Protein AF-A0A3B0VUG8-F1 (afdb_monomer_lite)

Structure (mmCIF, N/CA/C/O backbone):
data_AF-A0A3B0VUG8-F1
#
_entry.id   AF-A0A3B0VUG8-F1
#
loop_
_atom_site.group_PDB
_atom_site.id
_atom_site.type_symbol
_atom_site.label_atom_id
_atom_site.label_alt_id
_atom_site.label_comp_id
_atom_site.label_asym_id
_atom_site.label_entity_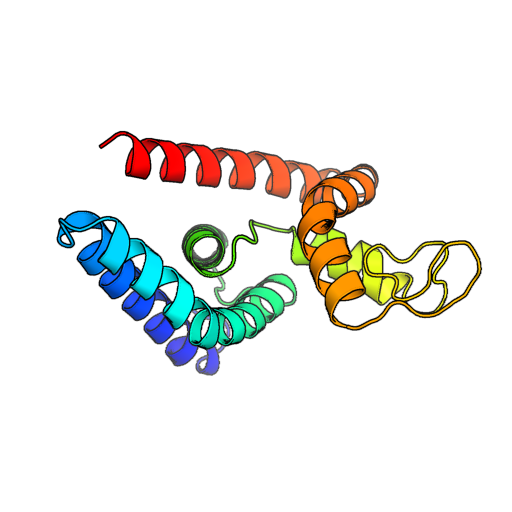id
_atom_site.label_seq_id
_atom_site.pdbx_PDB_ins_code
_atom_site.Cartn_x
_atom_site.Cartn_y
_atom_site.Cartn_z
_atom_site.occupancy
_atom_site.B_iso_or_equiv
_atom_site.auth_seq_id
_atom_site.auth_comp_id
_atom_site.auth_asym_id
_atom_site.auth_atom_id
_atom_site.pdbx_PDB_model_num
ATOM 1 N N . MET A 1 1 ? 9.734 -6.654 21.110 1.00 86.50 1 MET A N 1
ATOM 2 C CA . MET A 1 1 ? 8.634 -6.455 20.140 1.00 86.50 1 MET A CA 1
ATOM 3 C C . MET A 1 1 ? 9.152 -5.854 18.833 1.00 86.50 1 MET A C 1
ATOM 5 O O . MET A 1 1 ? 9.234 -6.582 17.850 1.00 86.50 1 MET A O 1
ATOM 9 N N . PHE A 1 2 ? 9.567 -4.583 18.827 1.00 96.12 2 PHE A N 1
ATOM 10 C CA . PHE A 1 2 ? 10.241 -3.933 17.692 1.00 96.12 2 PHE A CA 1
ATOM 11 C C . PHE A 1 2 ? 11.645 -4.500 17.430 1.00 96.12 2 PHE A C 1
ATOM 13 O O . PHE A 1 2 ? 12.275 -5.031 18.354 1.00 96.12 2 PHE A O 1
ATOM 20 N N . LYS A 1 3 ? 12.127 -4.391 16.186 1.00 95.31 3 LYS A N 1
ATOM 21 C CA . LYS A 1 3 ? 13.528 -4.665 15.834 1.00 95.31 3 LYS A CA 1
ATOM 22 C C . LYS A 1 3 ? 14.438 -3.497 16.199 1.00 95.31 3 LYS A C 1
ATOM 24 O O . LYS A 1 3 ? 15.471 -3.734 16.816 1.00 95.31 3 LYS A O 1
ATOM 29 N N . THR A 1 4 ? 14.025 -2.268 15.885 1.00 94.75 4 THR A N 1
ATOM 30 C CA . THR A 1 4 ? 14.719 -1.030 16.267 1.00 94.75 4 THR A CA 1
ATOM 31 C C . THR A 1 4 ? 13.782 -0.086 17.022 1.00 94.75 4 THR A C 1
ATOM 33 O O . THR A 1 4 ? 12.569 -0.083 16.822 1.00 94.75 4 THR A O 1
ATOM 36 N N . SER A 1 5 ? 14.332 0.711 17.941 1.00 95.50 5 SER A N 1
ATOM 37 C CA . SER A 1 5 ? 13.570 1.724 18.681 1.00 95.50 5 SER A CA 1
ATOM 38 C C . SER A 1 5 ? 13.101 2.877 17.791 1.00 95.50 5 SER A C 1
ATOM 40 O O . SER A 1 5 ? 12.110 3.523 18.134 1.00 95.50 5 SER A O 1
ATOM 42 N N . ALA A 1 6 ? 13.770 3.099 16.654 1.00 95.31 6 ALA A N 1
ATOM 43 C CA . ALA A 1 6 ? 13.418 4.133 15.685 1.00 95.31 6 ALA A CA 1
ATOM 44 C C . ALA A 1 6 ? 12.003 3.941 15.110 1.00 95.31 6 ALA A C 1
ATOM 46 O O . ALA A 1 6 ? 11.303 4.925 14.881 1.00 95.31 6 ALA A O 1
ATOM 47 N N . ASP A 1 7 ? 11.536 2.694 14.988 1.00 96.31 7 ASP A N 1
ATOM 48 C CA . ASP A 1 7 ? 10.224 2.371 14.414 1.00 96.31 7 ASP A CA 1
ATOM 49 C C . ASP A 1 7 ? 9.041 2.698 15.337 1.00 96.31 7 ASP A C 1
ATOM 51 O O . ASP A 1 7 ? 7.891 2.721 14.894 1.00 96.31 7 ASP A O 1
ATOM 55 N N . LYS A 1 8 ? 9.291 2.980 16.624 1.00 96.44 8 LYS A N 1
ATOM 56 C CA . LYS A 1 8 ? 8.219 3.277 17.588 1.00 96.44 8 LYS A CA 1
ATOM 57 C C . LYS A 1 8 ? 7.408 4.506 17.176 1.00 96.44 8 LYS A C 1
ATOM 59 O O . LYS A 1 8 ? 6.183 4.471 17.244 1.00 96.44 8 LYS A O 1
ATOM 64 N N . LYS A 1 9 ? 8.086 5.583 16.757 1.00 96.44 9 LYS A N 1
ATOM 65 C CA . LYS A 1 9 ? 7.432 6.845 16.374 1.00 96.44 9 LYS A CA 1
ATOM 66 C C . LYS A 1 9 ? 6.601 6.686 15.090 1.00 96.44 9 LYS A C 1
ATOM 68 O O . LYS A 1 9 ? 5.421 7.018 15.153 1.00 96.44 9 LYS A O 1
ATOM 73 N N . PRO A 1 10 ? 7.135 6.134 13.978 1.00 96.12 10 PRO A N 1
ATOM 74 C CA . PRO A 1 10 ? 6.335 5.840 12.790 1.00 96.12 10 PRO A CA 1
ATOM 75 C C . PRO A 1 10 ? 5.094 5.002 13.091 1.00 96.12 10 PRO A C 1
ATOM 77 O O . PRO A 1 10 ? 3.997 5.385 12.699 1.00 96.12 10 PRO A O 1
ATOM 80 N N . VAL A 1 11 ? 5.234 3.899 13.838 1.00 97.75 11 VAL A N 1
ATOM 81 C CA . VAL A 1 11 ? 4.089 3.033 14.158 1.00 97.75 11 VAL A CA 1
ATOM 82 C C . VAL A 1 11 ? 3.045 3.761 14.999 1.00 97.75 11 VAL A C 1
ATOM 84 O O . VAL A 1 11 ? 1.858 3.638 14.712 1.00 97.75 11 VAL A O 1
ATOM 87 N N . PHE A 1 12 ? 3.458 4.550 15.993 1.00 97.88 12 PHE A N 1
ATOM 88 C CA . PHE A 1 12 ? 2.521 5.365 16.767 1.00 97.88 12 PHE A CA 1
ATOM 89 C C . PHE A 1 12 ? 1.742 6.340 15.876 1.00 97.88 12 PHE A C 1
ATOM 91 O O . PHE A 1 12 ? 0.521 6.405 15.977 1.00 97.88 12 PHE A O 1
ATOM 98 N N . ILE A 1 13 ? 2.427 7.046 14.969 1.00 97.25 13 ILE A N 1
ATOM 99 C CA . ILE A 1 13 ? 1.794 7.993 14.039 1.00 97.25 13 ILE A CA 1
ATOM 100 C C . ILE A 1 13 ? 0.803 7.271 13.121 1.00 97.25 13 ILE A C 1
ATOM 102 O O . ILE A 1 13 ? -0.323 7.731 12.973 1.00 97.25 13 ILE A O 1
ATOM 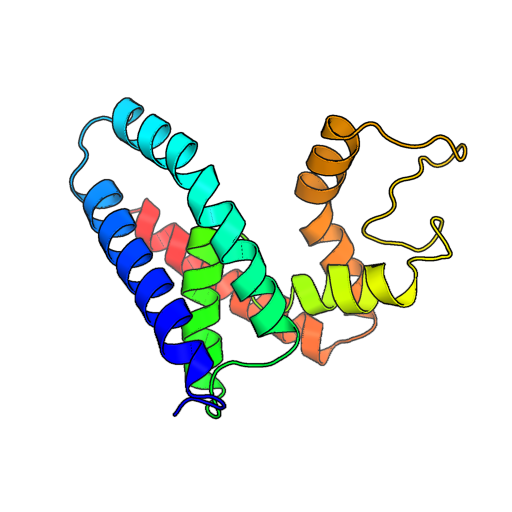106 N N . ILE A 1 14 ? 1.181 6.124 12.549 1.00 97.69 14 ILE A N 1
ATOM 107 C CA . ILE A 1 14 ? 0.304 5.332 11.673 1.00 97.69 14 ILE A CA 1
ATOM 108 C C . ILE A 1 14 ? -0.977 4.923 12.407 1.00 97.69 14 ILE A C 1
ATOM 110 O O . ILE A 1 14 ? -2.070 5.104 11.878 1.00 97.69 14 ILE A O 1
ATOM 114 N N . LEU A 1 15 ? -0.856 4.400 13.631 1.00 97.94 15 LEU A N 1
ATOM 115 C CA . LEU A 1 15 ? -2.013 3.967 14.417 1.00 97.94 15 LEU A CA 1
ATOM 116 C C . LEU A 1 15 ? -2.876 5.148 14.873 1.00 97.94 15 LEU A C 1
ATOM 118 O O . LEU A 1 15 ? -4.098 5.039 14.863 1.00 97.94 15 LEU A O 1
ATOM 122 N N . LEU A 1 16 ? -2.263 6.282 15.222 1.00 97.69 16 LEU A N 1
ATOM 123 C CA . LEU A 1 16 ? -2.993 7.508 15.536 1.00 97.69 16 LEU A CA 1
ATOM 124 C C . LEU A 1 16 ? -3.812 7.981 14.328 1.00 97.69 16 LEU A C 1
ATOM 126 O O . LEU A 1 16 ? -4.993 8.278 14.474 1.00 97.69 16 LEU A O 1
ATOM 130 N N . PHE A 1 17 ? -3.217 7.984 13.132 1.00 97.00 17 PHE A N 1
ATOM 131 C CA . PHE A 1 17 ? -3.922 8.312 11.892 1.00 97.00 17 PHE A CA 1
ATOM 132 C C . PHE A 1 17 ? -5.064 7.336 11.606 1.00 97.00 17 PHE A C 1
ATOM 134 O O . PHE A 1 17 ? -6.132 7.779 11.207 1.00 97.00 17 PHE A O 1
ATOM 141 N N . THR A 1 18 ? -4.893 6.037 11.873 1.00 97.31 18 THR A N 1
ATOM 142 C CA . THR A 1 18 ? -5.993 5.063 11.767 1.00 97.31 18 THR A CA 1
ATOM 143 C C . THR A 1 18 ? -7.161 5.419 12.690 1.00 97.31 18 THR A C 1
ATOM 145 O O . THR A 1 18 ? -8.314 5.324 12.283 1.00 97.31 18 THR A O 1
ATOM 148 N N . VAL A 1 19 ? -6.888 5.833 13.932 1.00 98.00 19 VAL A N 1
ATOM 149 C CA . VAL A 1 19 ? -7.948 6.245 14.867 1.00 98.00 19 VAL A CA 1
ATOM 150 C C . VAL A 1 19 ? -8.679 7.480 14.343 1.00 98.00 19 VAL A C 1
ATOM 152 O O . VAL A 1 19 ? -9.906 7.501 14.357 1.00 98.00 19 VAL A O 1
ATOM 155 N N . VAL A 1 20 ? -7.949 8.480 13.838 1.00 97.50 20 VAL A N 1
ATOM 156 C CA . VAL A 1 20 ? -8.561 9.675 13.235 1.00 97.50 20 VAL A CA 1
ATOM 157 C C . VAL A 1 20 ? -9.389 9.307 12.000 1.00 97.50 20 VAL A C 1
ATOM 159 O O . VAL A 1 20 ? -10.511 9.789 11.876 1.00 97.50 20 VAL A O 1
ATOM 162 N N . ASP A 1 21 ? -8.885 8.423 11.135 1.00 96.81 21 ASP A N 1
ATOM 163 C CA . ASP A 1 21 ? -9.609 7.934 9.958 1.00 96.81 21 ASP A CA 1
ATOM 164 C C . ASP A 1 21 ? -10.918 7.241 10.361 1.00 96.81 21 ASP A C 1
ATOM 166 O O . ASP A 1 21 ? -11.954 7.501 9.757 1.00 96.81 21 ASP A O 1
ATOM 170 N N . PHE A 1 22 ? -10.907 6.395 11.397 1.00 97.00 22 PHE A N 1
ATOM 171 C CA . PHE A 1 22 ? -12.127 5.749 11.885 1.00 97.00 22 PHE A CA 1
ATOM 172 C C . PHE A 1 22 ? -13.102 6.739 12.518 1.00 97.00 22 PHE A C 1
ATOM 174 O O . PHE A 1 22 ? -14.299 6.635 12.267 1.00 97.00 22 PHE A O 1
ATOM 181 N N . ILE A 1 23 ? -12.625 7.726 13.282 1.00 97.25 23 ILE A N 1
ATOM 182 C CA . ILE A 1 23 ? -13.497 8.787 13.804 1.00 97.25 23 ILE A CA 1
ATOM 183 C C . ILE A 1 23 ? -14.154 9.540 12.641 1.00 97.25 23 ILE A C 1
ATOM 185 O O . ILE A 1 23 ? -15.369 9.713 12.636 1.00 97.25 23 ILE A O 1
ATOM 189 N N . ALA A 1 24 ? -13.380 9.942 11.632 1.00 96.62 24 ALA A N 1
ATOM 190 C CA . ALA A 1 24 ? -13.920 10.615 10.458 1.00 96.62 24 ALA A CA 1
ATOM 191 C C . ALA A 1 24 ? -14.930 9.726 9.715 1.00 96.62 24 ALA A C 1
ATOM 193 O O . ALA A 1 24 ? -16.015 10.184 9.378 1.00 96.62 24 ALA A O 1
ATOM 194 N N . TYR A 1 25 ? -14.607 8.450 9.504 1.00 95.75 25 TYR A N 1
ATOM 195 C CA . TYR A 1 25 ? -15.457 7.510 8.779 1.00 95.75 25 TYR A CA 1
ATOM 196 C C . TYR A 1 25 ? -16.792 7.223 9.484 1.00 95.75 25 TYR A C 1
ATOM 198 O O . TYR A 1 25 ? -17.825 7.217 8.825 1.00 95.75 25 TYR A O 1
ATOM 206 N N . PHE A 1 26 ? -16.790 7.012 10.804 1.00 95.75 26 PHE A N 1
ATOM 207 C CA . PHE A 1 26 ? -18.004 6.644 11.544 1.00 95.75 26 PHE A CA 1
ATOM 208 C C . PHE A 1 26 ? -18.858 7.835 11.994 1.00 95.75 26 PHE A C 1
ATOM 210 O O . PHE A 1 26 ? -20.043 7.646 12.252 1.00 95.75 26 PHE A O 1
ATOM 2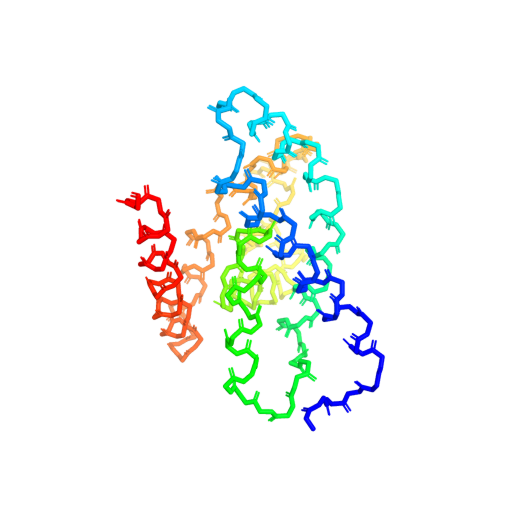17 N N . TYR A 1 27 ? -18.284 9.038 12.116 1.00 96.19 27 TYR A N 1
ATOM 218 C CA . TYR A 1 27 ? -18.995 10.202 12.664 1.00 96.19 27 TYR A CA 1
ATOM 219 C C . TYR A 1 27 ? -19.242 11.335 11.660 1.00 96.19 27 TYR A C 1
ATOM 221 O O . TYR A 1 27 ? -20.050 12.217 11.947 1.00 96.19 27 TYR A O 1
ATOM 229 N N . LEU A 1 28 ? -18.582 11.361 10.494 1.00 96.00 28 LEU A N 1
ATOM 230 C CA . LEU A 1 28 ? -18.928 12.338 9.458 1.00 96.00 28 LEU A CA 1
ATOM 231 C C . LEU A 1 28 ? -20.166 11.878 8.687 1.00 96.00 28 LEU A C 1
ATOM 233 O O . LEU A 1 28 ? -20.097 10.997 7.839 1.00 96.00 28 LEU A O 1
ATOM 237 N N . GLU A 1 29 ? -21.288 12.552 8.922 1.00 94.94 29 GLU A N 1
ATOM 238 C CA . GLU A 1 29 ? -22.557 12.267 8.235 1.00 94.94 29 GLU A CA 1
ATOM 239 C C . GLU A 1 29 ? -22.582 12.773 6.780 1.00 94.94 29 GLU A C 1
ATOM 241 O O . GLU A 1 29 ? -23.370 12.312 5.955 1.00 94.94 29 GLU A O 1
ATOM 246 N N . SER A 1 30 ? -21.709 13.726 6.434 1.00 96.69 30 SER A N 1
ATOM 247 C CA . SER A 1 30 ? -21.628 14.287 5.084 1.00 96.69 30 SER A CA 1
ATOM 248 C C . SER A 1 30 ? -20.600 13.549 4.235 1.00 96.69 30 SER A C 1
ATOM 250 O O . SER A 1 30 ? -19.390 13.663 4.450 1.00 96.69 30 SER A O 1
ATOM 252 N N . THR A 1 31 ? -21.081 12.873 3.191 1.00 94.50 31 THR A N 1
ATOM 253 C CA . THR A 1 31 ? -20.240 12.197 2.192 1.00 94.50 31 THR A CA 1
ATOM 254 C C . THR A 1 31 ? -19.274 13.157 1.496 1.00 94.50 31 THR A C 1
ATOM 256 O O . THR A 1 31 ? -18.144 12.776 1.196 1.00 94.50 31 THR A O 1
ATOM 259 N N . TRP A 1 32 ? -19.665 14.421 1.304 1.00 97.12 32 TRP A N 1
ATOM 260 C CA . TRP A 1 32 ? -18.795 15.459 0.747 1.00 97.12 32 TRP A CA 1
ATOM 261 C C . TRP A 1 32 ? -17.658 15.844 1.692 1.00 97.12 32 TRP A C 1
ATOM 263 O O . TRP A 1 32 ? -16.520 15.987 1.246 1.00 97.12 32 TRP A O 1
ATOM 273 N N . LEU A 1 33 ? -17.940 15.983 2.993 1.00 96.75 33 LEU A N 1
ATOM 274 C CA . LEU A 1 33 ? -16.898 16.259 3.988 1.00 96.75 33 LEU A CA 1
ATOM 275 C C . LEU A 1 33 ? -15.951 15.071 4.135 1.00 96.75 33 LEU A C 1
ATOM 277 O O . LEU A 1 33 ? -14.742 15.272 4.218 1.00 96.75 33 LEU A O 1
ATOM 281 N N . LEU A 1 34 ? -16.480 13.847 4.097 1.00 95.81 34 LEU A N 1
ATOM 282 C CA . LEU A 1 34 ? -15.667 12.638 4.103 1.00 95.81 34 LEU A CA 1
ATOM 283 C C . LEU A 1 34 ? -14.768 12.572 2.857 1.00 95.81 34 LEU A C 1
ATOM 285 O O . LEU A 1 34 ? -13.568 12.343 2.980 1.00 95.81 34 LEU A O 1
ATOM 289 N N . ALA A 1 35 ? -15.301 12.842 1.662 1.00 96.19 35 ALA A N 1
ATOM 290 C CA . ALA A 1 35 ? -14.512 12.877 0.429 1.00 96.19 35 ALA A CA 1
ATOM 291 C C . ALA A 1 35 ? -13.411 13.952 0.472 1.00 96.19 35 ALA A C 1
ATOM 293 O O . ALA A 1 35 ? -12.259 13.670 0.137 1.00 96.19 35 ALA A O 1
ATOM 294 N N . LEU A 1 36 ? -13.738 15.165 0.932 1.00 96.94 36 LEU A N 1
ATOM 295 C CA . LEU A 1 36 ? -12.762 16.240 1.116 1.00 96.94 36 LEU A CA 1
ATOM 296 C C . LEU A 1 36 ? -11.675 15.843 2.124 1.00 96.94 36 LEU A C 1
ATOM 298 O O . LEU A 1 36 ? -10.492 16.061 1.864 1.00 96.94 36 LEU A O 1
ATOM 302 N N . TYR A 1 37 ? -12.061 15.224 3.241 1.00 96.94 37 TYR A N 1
ATOM 303 C CA . TYR A 1 37 ? -11.132 14.684 4.228 1.00 96.94 37 TYR A CA 1
ATOM 304 C C . TYR A 1 37 ? -10.155 13.695 3.581 1.00 96.94 37 TYR A C 1
ATOM 306 O O . TYR A 1 37 ? -8.944 13.875 3.694 1.00 96.94 37 TYR A O 1
ATOM 314 N N . TRP A 1 38 ? -10.645 12.706 2.827 1.00 94.19 38 TRP A N 1
ATOM 315 C CA . TRP A 1 38 ? -9.781 11.732 2.152 1.00 94.19 38 TRP A CA 1
ATOM 316 C C . TRP A 1 38 ? -8.822 12.376 1.147 1.00 94.19 38 TRP A C 1
ATOM 318 O O . TRP A 1 38 ? -7.649 12.001 1.117 1.00 94.19 38 TRP A O 1
ATOM 328 N N . LEU A 1 39 ? -9.280 13.372 0.379 1.00 95.62 39 LEU A N 1
ATOM 329 C CA . LEU A 1 39 ? -8.434 14.117 -0.560 1.00 95.62 39 LEU A CA 1
ATOM 330 C C . LEU A 1 39 ? -7.305 14.867 0.156 1.00 95.62 39 LEU A C 1
ATOM 332 O O . LEU A 1 39 ? -6.147 14.764 -0.246 1.00 95.62 39 LEU A O 1
ATOM 336 N N . LEU A 1 40 ? -7.613 15.580 1.243 1.00 96.19 40 LEU A N 1
ATOM 337 C CA . LEU A 1 40 ? -6.602 16.294 2.032 1.00 96.19 40 LEU A CA 1
ATOM 338 C C . LEU A 1 40 ? -5.611 15.324 2.686 1.00 96.19 40 LEU A C 1
ATOM 340 O O . LEU A 1 40 ? -4.402 15.570 2.713 1.00 96.19 40 LEU A O 1
ATOM 344 N N . MET A 1 41 ? -6.108 14.183 3.161 1.00 95.88 41 MET A N 1
ATOM 345 C CA . MET A 1 41 ? -5.303 13.168 3.833 1.00 95.88 41 MET A CA 1
ATOM 346 C C . MET A 1 41 ? -4.372 12.398 2.890 1.00 95.88 41 MET A C 1
ATOM 348 O O . MET A 1 41 ? -3.455 11.734 3.376 1.00 95.88 41 MET A O 1
ATOM 352 N N . MET A 1 42 ? -4.511 12.531 1.565 1.00 92.75 42 MET A N 1
ATOM 353 C CA . MET A 1 42 ? -3.537 11.979 0.616 1.00 92.75 42 MET A CA 1
ATOM 354 C C . MET A 1 42 ? -2.117 12.504 0.864 1.00 92.75 42 MET A C 1
ATOM 356 O O . MET A 1 42 ? -1.158 11.754 0.693 1.00 92.75 42 MET A O 1
ATOM 360 N N . ILE A 1 43 ? -1.965 13.761 1.300 1.00 93.12 43 ILE A N 1
ATOM 361 C CA . ILE A 1 43 ? -0.654 14.383 1.541 1.00 93.12 43 ILE A CA 1
ATOM 362 C C . ILE A 1 43 ? 0.111 13.652 2.660 1.00 93.12 43 ILE A C 1
ATOM 364 O O . ILE A 1 43 ? 1.180 13.098 2.385 1.00 93.12 43 ILE A O 1
ATOM 368 N N . PRO A 1 44 ? -0.400 13.572 3.908 1.00 94.25 44 PRO A N 1
ATOM 369 C CA . PRO A 1 44 ? 0.291 12.837 4.965 1.00 94.25 44 PRO A CA 1
ATOM 370 C C . PRO A 1 44 ? 0.353 11.325 4.695 1.00 94.25 44 PRO A C 1
ATOM 372 O O . PRO A 1 44 ? 1.343 10.687 5.053 1.00 94.25 44 PRO A O 1
ATOM 375 N N . LYS A 1 45 ? -0.637 10.735 4.008 1.00 94.00 45 LYS A N 1
ATOM 376 C CA . LYS A 1 45 ? -0.610 9.307 3.633 1.00 94.00 45 LYS A CA 1
ATOM 377 C C . LYS A 1 45 ? 0.460 8.993 2.585 1.00 94.00 45 LYS A C 1
ATOM 379 O O . LYS A 1 45 ? 1.069 7.923 2.631 1.00 94.00 45 LYS A O 1
ATOM 384 N N . GLY A 1 46 ? 0.788 9.955 1.721 1.00 91.75 46 GLY A N 1
ATOM 385 C CA . GLY A 1 46 ? 1.957 9.895 0.845 1.00 91.75 46 GLY A CA 1
ATOM 386 C C . GLY A 1 46 ? 3.265 9.722 1.625 1.00 91.75 46 GLY A C 1
ATOM 387 O O . GLY A 1 46 ? 4.117 8.934 1.222 1.00 91.75 46 GLY A O 1
ATOM 388 N N . LEU A 1 47 ? 3.398 10.364 2.792 1.00 93.31 47 LEU A N 1
ATOM 389 C CA . LEU A 1 47 ? 4.557 10.188 3.678 1.00 93.31 47 LEU A CA 1
ATOM 390 C C . LEU A 1 47 ? 4.548 8.818 4.375 1.00 93.31 47 LEU A C 1
ATOM 392 O O . LEU A 1 47 ? 5.588 8.166 4.463 1.00 93.31 47 LEU A O 1
ATOM 396 N N . ILE A 1 48 ? 3.375 8.335 4.805 1.00 96.38 48 ILE A N 1
ATOM 397 C CA . ILE A 1 48 ? 3.217 6.978 5.364 1.00 96.38 48 ILE A CA 1
ATOM 398 C C . ILE A 1 48 ? 3.636 5.909 4.343 1.00 96.38 48 ILE A C 1
ATOM 400 O O . ILE A 1 48 ? 4.198 4.881 4.729 1.00 96.38 48 ILE A O 1
ATOM 404 N N . SER A 1 49 ? 3.438 6.159 3.045 1.00 95.12 49 SER A N 1
ATOM 405 C CA . SER A 1 49 ? 3.882 5.266 1.968 1.00 95.12 49 SER A CA 1
ATOM 406 C C . SER A 1 49 ? 5.385 4.975 2.011 1.00 95.12 49 SER A C 1
ATOM 408 O O . SER A 1 49 ? 5.787 3.834 1.786 1.00 95.12 49 SER A O 1
ATOM 410 N N . ALA A 1 50 ? 6.221 5.943 2.405 1.00 94.56 50 ALA A N 1
ATOM 411 C CA . ALA A 1 50 ? 7.656 5.714 2.579 1.00 94.56 50 ALA A CA 1
ATOM 412 C C . ALA A 1 50 ? 7.954 4.733 3.730 1.00 94.56 50 ALA A C 1
ATOM 414 O O . ALA A 1 50 ? 8.831 3.877 3.613 1.00 94.56 50 ALA A O 1
ATOM 415 N N . TRP A 1 51 ? 7.196 4.797 4.831 1.00 96.94 51 TRP A N 1
ATOM 416 C CA . TRP A 1 51 ? 7.316 3.823 5.921 1.00 96.94 51 TRP A CA 1
ATOM 417 C C . TRP A 1 51 ? 6.748 2.450 5.548 1.00 96.94 51 TRP A C 1
ATOM 419 O O . TRP A 1 51 ? 7.322 1.442 5.952 1.00 96.94 51 TRP A O 1
ATOM 429 N N . ASN A 1 52 ? 5.673 2.391 4.753 1.00 97.50 52 ASN A N 1
ATOM 430 C CA . ASN A 1 52 ? 5.162 1.132 4.196 1.00 97.50 52 ASN A CA 1
ATOM 431 C C . ASN A 1 52 ? 6.226 0.470 3.306 1.00 97.50 52 ASN A C 1
ATOM 433 O O . ASN A 1 52 ? 6.574 -0.696 3.492 1.00 97.50 52 ASN A O 1
ATOM 437 N N . HIS A 1 53 ? 6.808 1.240 2.386 1.00 96.25 53 HIS A N 1
ATOM 438 C CA . HIS A 1 53 ? 7.906 0.792 1.535 1.00 96.25 53 HIS A CA 1
ATOM 439 C C . HIS A 1 53 ? 9.080 0.261 2.364 1.00 96.25 53 HIS A C 1
ATOM 441 O O . HIS A 1 53 ? 9.512 -0.873 2.149 1.00 96.25 53 HIS A O 1
ATOM 447 N N . HIS A 1 54 ? 9.525 1.013 3.377 1.00 95.81 54 HIS A N 1
ATOM 448 C CA . HIS A 1 54 ? 10.570 0.560 4.296 1.00 95.81 54 HIS A CA 1
ATOM 449 C C . HIS A 1 54 ? 10.205 -0.757 4.994 1.00 95.81 54 HIS A C 1
ATOM 451 O O . HIS A 1 54 ? 11.021 -1.678 5.016 1.00 95.81 54 HIS A O 1
ATOM 457 N N . HIS A 1 55 ? 8.978 -0.884 5.508 1.00 96.81 55 HIS A N 1
ATOM 458 C CA . HIS A 1 55 ? 8.500 -2.103 6.164 1.00 96.81 55 HIS A CA 1
ATOM 459 C C . HIS A 1 55 ? 8.596 -3.337 5.254 1.00 96.81 55 HIS A C 1
ATOM 461 O O . HIS A 1 55 ? 8.906 -4.436 5.722 1.00 96.81 55 HIS A O 1
ATOM 467 N N . GLN A 1 56 ? 8.343 -3.162 3.954 1.00 94.75 56 GLN A N 1
ATOM 468 C CA . GLN A 1 56 ? 8.426 -4.241 2.970 1.00 94.75 56 GLN A CA 1
ATOM 469 C C . GLN A 1 56 ? 9.865 -4.559 2.525 1.00 94.75 56 GLN A C 1
ATOM 471 O O . GLN A 1 56 ? 10.109 -5.642 1.996 1.00 94.75 56 GLN A O 1
ATOM 476 N N . HIS A 1 57 ? 10.840 -3.687 2.801 1.00 92.94 57 HIS A N 1
ATOM 477 C CA . HIS A 1 57 ? 12.270 -4.032 2.748 1.00 92.94 57 HIS A CA 1
ATOM 478 C C . HIS A 1 57 ? 12.749 -4.708 4.032 1.00 92.94 57 HIS A C 1
ATOM 480 O O . HIS A 1 57 ? 13.499 -5.683 3.989 1.00 92.94 57 HIS A O 1
ATOM 486 N N . SER A 1 58 ? 12.311 -4.202 5.184 1.00 94.06 58 SER A N 1
ATOM 487 C CA . SER A 1 58 ? 12.688 -4.703 6.499 1.00 94.06 58 SER A CA 1
ATOM 488 C C . SER A 1 58 ? 11.519 -4.616 7.469 1.00 94.06 58 SER A C 1
ATOM 490 O O . SER A 1 58 ? 11.078 -3.538 7.860 1.00 94.06 58 SER A O 1
ATOM 492 N N . HIS A 1 59 ? 11.060 -5.780 7.927 1.00 96.12 59 HIS A N 1
ATOM 493 C CA . HIS A 1 59 ? 10.004 -5.848 8.929 1.00 96.12 59 HIS A CA 1
ATOM 494 C C . HIS A 1 59 ? 10.352 -5.069 10.202 1.00 96.12 59 HIS A C 1
ATOM 496 O O . HIS A 1 59 ? 11.410 -5.295 10.793 1.00 96.12 59 HIS A O 1
ATOM 502 N N . VAL A 1 60 ? 9.396 -4.262 10.658 1.00 97.56 60 VAL A N 1
ATOM 503 C CA . VAL A 1 60 ? 9.461 -3.414 11.860 1.00 97.56 60 VAL A CA 1
ATOM 504 C C . VAL A 1 60 ? 9.520 -4.235 13.155 1.00 97.56 60 VAL A C 1
ATOM 506 O O . VAL A 1 60 ? 10.255 -3.924 14.097 1.00 97.56 60 VAL A O 1
ATOM 509 N N . PHE A 1 61 ? 8.758 -5.326 13.226 1.00 98.19 61 PHE A N 1
ATOM 510 C CA . PHE A 1 61 ? 8.689 -6.180 14.409 1.00 98.19 61 PHE A CA 1
ATOM 511 C C . PHE A 1 61 ? 9.515 -7.453 14.251 1.00 98.19 61 PHE A C 1
ATOM 513 O O . PHE A 1 61 ? 9.683 -7.988 13.154 1.00 98.19 61 PHE A O 1
ATOM 520 N N . LYS A 1 62 ? 9.970 -7.999 15.385 1.00 97.12 62 LYS A N 1
ATOM 521 C CA . LYS A 1 62 ? 10.516 -9.366 15.454 1.00 97.12 62 LYS A CA 1
ATOM 522 C C . LYS A 1 62 ? 9.422 -10.427 15.248 1.00 97.12 62 LYS A C 1
ATOM 524 O O . LYS A 1 62 ? 9.719 -11.527 14.805 1.00 97.12 62 LYS A O 1
ATOM 529 N N . SER A 1 63 ? 8.166 -10.096 15.571 1.00 97.44 63 SER A N 1
ATOM 530 C CA . SER A 1 63 ? 7.004 -10.984 15.428 1.00 97.44 63 SER A CA 1
ATOM 531 C C . SER A 1 63 ? 6.353 -10.840 14.058 1.00 97.44 63 SER A C 1
ATOM 533 O O . SER A 1 63 ? 5.915 -9.751 13.691 1.00 97.44 63 SER A O 1
ATOM 535 N N . ASN A 1 64 ? 6.206 -11.954 13.340 1.00 94.69 64 ASN A N 1
ATOM 536 C CA . ASN A 1 64 ? 5.508 -11.985 12.055 1.00 94.69 64 ASN A CA 1
ATOM 537 C C . ASN A 1 64 ? 4.044 -11.549 12.180 1.00 94.69 64 ASN A C 1
ATOM 539 O O . ASN A 1 64 ? 3.566 -10.817 11.324 1.00 94.69 64 ASN A O 1
ATOM 543 N N . VAL A 1 65 ? 3.355 -11.937 13.257 1.00 96.44 65 VAL A N 1
ATOM 544 C CA . VAL A 1 65 ? 1.940 -11.588 13.471 1.00 96.44 65 VAL A CA 1
ATOM 545 C C . VAL A 1 65 ? 1.762 -10.075 13.569 1.00 96.44 65 VAL A C 1
ATOM 547 O O . VAL A 1 65 ? 0.912 -9.513 12.889 1.00 96.44 65 VAL A O 1
ATOM 550 N N . LEU A 1 66 ? 2.617 -9.400 14.342 1.00 97.81 66 LEU A N 1
ATOM 551 C CA . LEU A 1 66 ? 2.552 -7.944 14.476 1.00 97.81 66 LEU A CA 1
ATOM 552 C C . LEU A 1 66 ? 2.860 -7.227 13.158 1.00 97.81 66 LEU A C 1
ATOM 554 O O . LEU A 1 66 ? 2.241 -6.209 12.868 1.00 97.81 66 LEU A O 1
ATOM 558 N N . ASN A 1 67 ? 3.769 -7.766 12.337 1.00 98.00 67 ASN A N 1
ATOM 559 C CA . ASN A 1 67 ? 4.008 -7.219 11.000 1.00 98.00 67 ASN A CA 1
ATOM 560 C C . ASN A 1 67 ? 2.769 -7.371 10.104 1.00 98.00 67 ASN A C 1
ATOM 562 O O . ASN A 1 67 ? 2.396 -6.411 9.446 1.00 98.00 67 ASN A O 1
ATOM 566 N N . ARG A 1 68 ? 2.077 -8.521 10.136 1.00 96.50 68 ARG A N 1
ATOM 567 C CA . ARG A 1 68 ? 0.835 -8.719 9.362 1.00 96.50 68 ARG A CA 1
ATOM 568 C C . ARG A 1 68 ? -0.299 -7.799 9.804 1.00 96.50 68 ARG A C 1
ATOM 570 O O . ARG A 1 68 ? -1.017 -7.283 8.958 1.00 96.50 68 ARG A O 1
ATOM 577 N N . ILE A 1 69 ? -0.431 -7.553 11.105 1.00 97.38 69 ILE A N 1
ATOM 578 C CA . ILE A 1 69 ? -1.396 -6.576 11.628 1.00 97.38 69 ILE A CA 1
ATOM 579 C C . ILE A 1 69 ? -1.037 -5.162 11.155 1.00 97.38 69 ILE A C 1
ATOM 581 O O . ILE A 1 69 ? -1.906 -4.419 10.711 1.00 97.38 69 ILE A O 1
ATOM 585 N N . LEU A 1 70 ? 0.242 -4.784 11.208 1.00 98.06 70 LEU A N 1
ATOM 586 C CA . LEU A 1 70 ? 0.674 -3.462 10.756 1.00 98.06 70 LEU A CA 1
ATOM 587 C C . LEU A 1 70 ? 0.472 -3.266 9.244 1.00 98.06 70 LEU A C 1
ATOM 589 O O . LEU A 1 70 ? 0.070 -2.186 8.822 1.00 98.06 70 LEU A O 1
ATOM 593 N N . GLU A 1 71 ? 0.692 -4.306 8.436 1.00 98.06 71 GLU A N 1
ATOM 594 C CA . GLU A 1 71 ? 0.427 -4.292 6.991 1.00 98.06 71 GLU A CA 1
ATOM 595 C C . GLU A 1 71 ? -1.039 -4.000 6.653 1.00 98.06 71 GLU A C 1
ATOM 597 O O . GLU A 1 71 ? -1.296 -3.334 5.654 1.00 98.06 71 GLU A O 1
ATOM 602 N N . PHE A 1 72 ? -1.992 -4.426 7.489 1.00 97.62 72 PHE A N 1
ATOM 603 C CA . PHE A 1 72 ? -3.400 -4.061 7.315 1.00 97.62 72 PHE A CA 1
ATOM 604 C C . PHE A 1 72 ? -3.611 -2.547 7.458 1.00 97.62 72 PHE A C 1
ATOM 606 O O . PHE A 1 72 ? -4.214 -1.925 6.587 1.00 97.62 72 PHE A O 1
ATOM 613 N N . PHE A 1 73 ? -3.054 -1.924 8.501 1.00 97.75 73 PHE A N 1
ATOM 614 C CA . PHE A 1 73 ? -3.152 -0.470 8.675 1.00 97.75 73 PHE A CA 1
ATOM 615 C C . PHE A 1 73 ? -2.428 0.289 7.564 1.00 97.75 73 PHE A C 1
ATOM 617 O O . PHE A 1 73 ? -2.949 1.270 7.043 1.00 97.75 73 PHE A O 1
ATOM 624 N N . TYR A 1 74 ? -1.261 -0.192 7.140 1.00 97.75 74 TYR A N 1
ATOM 625 C CA . TYR A 1 74 ? -0.591 0.344 5.960 1.00 97.75 74 TYR A CA 1
ATOM 626 C C . TYR A 1 74 ? -1.473 0.278 4.709 1.00 97.75 74 TYR A C 1
ATOM 628 O O . TYR A 1 74 ? -1.528 1.252 3.960 1.00 97.75 74 TYR A O 1
ATOM 636 N N . ALA A 1 75 ? -2.189 -0.827 4.495 1.00 97.06 75 ALA A N 1
ATOM 637 C CA . ALA A 1 75 ? -3.087 -0.971 3.359 1.00 97.06 75 ALA A CA 1
ATOM 638 C C . ALA A 1 75 ? -4.269 0.012 3.414 1.00 97.06 75 ALA A C 1
ATOM 640 O O . ALA A 1 75 ? -4.618 0.559 2.372 1.00 97.06 75 ALA A O 1
ATOM 641 N N . LEU A 1 76 ? -4.828 0.305 4.596 1.00 95.88 76 LEU A N 1
ATOM 642 C CA . LEU A 1 76 ? -5.865 1.339 4.751 1.00 95.88 76 LEU A CA 1
ATOM 643 C C . LEU A 1 76 ? -5.353 2.739 4.378 1.00 95.88 76 LEU A C 1
ATOM 645 O O . LEU A 1 76 ? -6.071 3.518 3.758 1.00 95.88 76 LEU A O 1
ATOM 649 N N . HIS A 1 77 ? -4.100 3.050 4.721 1.00 96.62 77 HIS A N 1
ATOM 650 C CA . HIS A 1 77 ? -3.519 4.371 4.465 1.00 96.62 77 HIS A CA 1
ATOM 651 C C . HIS A 1 77 ? -3.040 4.559 3.030 1.00 96.62 77 HIS A C 1
ATOM 653 O O . HIS A 1 77 ? -3.163 5.648 2.479 1.00 96.62 77 HIS A O 1
ATOM 659 N N . THR A 1 78 ? -2.447 3.528 2.431 1.00 95.69 78 THR A N 1
ATOM 660 C CA . THR A 1 78 ? -1.699 3.678 1.173 1.00 95.69 78 THR A CA 1
ATOM 661 C C . THR A 1 78 ? -2.250 2.827 0.036 1.00 95.69 78 THR A C 1
ATOM 663 O O . THR A 1 78 ? -1.715 2.883 -1.068 1.00 95.69 78 THR A O 1
ATOM 666 N N . GLY A 1 79 ? -3.238 1.970 0.300 1.00 94.81 79 GLY A N 1
ATOM 667 C CA . GLY A 1 79 ? -3.750 1.004 -0.670 1.00 94.81 79 GLY A CA 1
ATOM 668 C C . GLY A 1 79 ? -2.751 -0.089 -1.060 1.00 94.81 79 GLY A C 1
ATOM 669 O O . GLY A 1 79 ? -2.996 -0.803 -2.025 1.00 94.81 79 GLY A O 1
ATOM 670 N N . VAL A 1 80 ? -1.619 -0.237 -0.358 1.00 96.38 80 VAL A N 1
ATOM 671 C CA . VAL A 1 80 ? -0.579 -1.234 -0.673 1.00 96.38 80 VAL A CA 1
ATOM 672 C C . VAL A 1 80 ? -0.625 -2.363 0.353 1.00 96.38 80 VAL A C 1
ATOM 674 O O . VAL A 1 80 ? -0.250 -2.174 1.510 1.00 96.38 80 VAL A O 1
ATOM 677 N N . THR A 1 81 ? -1.034 -3.550 -0.094 1.00 97.12 81 THR A N 1
ATOM 678 C CA . THR A 1 81 ? -1.128 -4.759 0.736 1.00 97.12 81 THR A CA 1
ATOM 679 C C . THR A 1 81 ? 0.214 -5.480 0.902 1.00 97.12 81 THR A C 1
ATOM 681 O O . THR A 1 81 ? 1.220 -5.170 0.251 1.00 97.12 81 THR A O 1
ATOM 684 N N . THR A 1 82 ? 0.220 -6.492 1.774 1.00 97.31 82 THR A N 1
ATOM 685 C CA . THR A 1 82 ? 1.349 -7.394 2.032 1.00 97.31 82 THR A CA 1
ATOM 686 C C . THR A 1 82 ? 2.070 -7.816 0.752 1.00 97.31 82 THR A C 1
ATOM 688 O O . THR A 1 82 ? 1.453 -8.326 -0.179 1.00 97.31 82 THR A O 1
ATOM 691 N N . ASN A 1 83 ? 3.394 -7.660 0.739 1.00 97.81 83 ASN A N 1
ATOM 692 C CA . ASN A 1 83 ? 4.308 -8.028 -0.349 1.00 97.81 83 ASN A CA 1
ATOM 693 C C . ASN A 1 83 ? 4.110 -7.318 -1.700 1.00 97.81 83 ASN A C 1
ATOM 695 O O . ASN A 1 83 ? 4.862 -7.628 -2.624 1.00 97.81 83 ASN A O 1
ATOM 699 N N . LEU A 1 84 ? 3.176 -6.377 -1.862 1.00 98.00 84 LEU A N 1
ATOM 700 C CA . LEU A 1 84 ? 3.035 -5.681 -3.143 1.00 98.00 84 LEU A CA 1
ATOM 701 C C . LEU A 1 84 ? 4.296 -4.874 -3.499 1.00 98.00 84 LEU A C 1
ATOM 703 O O . LEU A 1 84 ? 4.775 -4.999 -4.624 1.00 98.00 84 LEU A O 1
ATOM 707 N N . TRP A 1 85 ? 4.896 -4.129 -2.559 1.00 97.62 85 TRP A N 1
ATOM 708 C CA . TRP A 1 85 ? 6.199 -3.484 -2.784 1.00 97.62 85 TRP A CA 1
ATOM 709 C C . TRP A 1 85 ? 7.292 -4.521 -3.044 1.00 97.62 85 TRP A C 1
ATOM 711 O O . TRP A 1 85 ? 8.097 -4.343 -3.953 1.00 97.62 85 TRP A O 1
ATOM 721 N N . VAL A 1 86 ? 7.309 -5.642 -2.318 1.00 97.75 86 VAL A N 1
ATOM 722 C CA . VAL A 1 86 ? 8.310 -6.698 -2.553 1.00 97.75 86 VAL A CA 1
ATOM 723 C C . VAL A 1 86 ? 8.239 -7.213 -3.994 1.00 97.75 86 VAL A C 1
ATOM 725 O O . VAL A 1 86 ? 9.256 -7.302 -4.677 1.00 97.75 86 VAL A O 1
ATOM 728 N N . LEU A 1 87 ? 7.042 -7.541 -4.475 1.00 98.44 87 LEU A N 1
ATOM 729 C CA . LEU A 1 87 ? 6.842 -8.115 -5.802 1.00 98.44 87 LEU A CA 1
ATOM 730 C C . LEU A 1 87 ? 7.019 -7.069 -6.907 1.00 98.44 87 LEU A C 1
ATOM 732 O O . LEU A 1 87 ? 7.838 -7.262 -7.801 1.00 98.44 87 LEU A O 1
ATOM 736 N N . HIS A 1 88 ? 6.289 -5.957 -6.840 1.00 98.25 88 HIS A N 1
ATOM 737 C CA . HIS A 1 88 ? 6.297 -4.930 -7.880 1.00 98.25 88 HIS A CA 1
ATOM 738 C C . HIS A 1 88 ? 7.600 -4.127 -7.887 1.00 98.25 88 HIS A C 1
ATOM 740 O O . HIS A 1 88 ? 8.218 -3.935 -8.929 1.00 98.25 88 HIS A O 1
ATOM 746 N N . HIS A 1 89 ? 8.050 -3.674 -6.719 1.00 96.62 89 HIS A N 1
ATOM 747 C CA . HIS A 1 89 ? 9.148 -2.723 -6.626 1.00 96.62 89 HIS A CA 1
ATOM 748 C C . HIS A 1 89 ? 10.504 -3.392 -6.381 1.00 96.62 89 HIS A C 1
ATOM 750 O O . HIS A 1 89 ? 11.447 -3.131 -7.119 1.00 96.62 89 HIS A O 1
ATOM 756 N N . ASN A 1 90 ? 10.633 -4.310 -5.423 1.00 96.12 90 ASN A N 1
ATOM 757 C CA . ASN A 1 90 ? 11.944 -4.914 -5.147 1.00 96.12 90 ASN A CA 1
ATOM 758 C C . ASN A 1 90 ? 12.340 -5.908 -6.238 1.00 96.12 90 ASN A C 1
ATOM 760 O O . ASN A 1 90 ? 13.460 -5.881 -6.746 1.00 96.12 90 ASN A O 1
ATOM 764 N N . LEU A 1 91 ? 11.419 -6.802 -6.593 1.00 97.38 91 LEU A N 1
ATOM 765 C CA . LEU A 1 91 ? 11.673 -7.873 -7.550 1.00 97.38 91 LEU A CA 1
ATOM 766 C C . LEU A 1 91 ? 11.361 -7.463 -8.994 1.00 97.38 91 LEU A C 1
ATOM 768 O O . LEU A 1 91 ? 12.030 -7.961 -9.899 1.00 97.38 91 LEU A O 1
ATOM 772 N N . GLY A 1 92 ? 10.380 -6.580 -9.202 1.00 97.44 92 GLY A N 1
ATOM 773 C CA . GLY A 1 92 ? 9.952 -6.108 -10.522 1.00 97.44 92 GLY A CA 1
ATOM 774 C C . GLY A 1 92 ? 10.670 -4.853 -11.025 1.00 97.44 92 GLY A C 1
ATOM 775 O O . GLY A 1 92 ? 10.967 -4.778 -12.216 1.00 97.44 92 GLY A O 1
ATOM 776 N N . HIS A 1 93 ? 10.998 -3.905 -10.140 1.00 97.19 93 HIS A N 1
ATOM 777 C CA . HIS A 1 93 ? 11.617 -2.628 -10.515 1.00 97.19 93 HIS A CA 1
ATOM 778 C C . HIS A 1 93 ? 13.113 -2.570 -10.205 1.00 97.19 93 HIS A C 1
ATOM 780 O O . HIS A 1 93 ? 13.914 -2.507 -11.127 1.00 97.19 93 HIS A O 1
ATOM 786 N N . HIS A 1 94 ? 13.536 -2.669 -8.941 1.00 95.81 94 HIS A N 1
ATOM 787 C CA . HIS A 1 94 ? 14.949 -2.522 -8.563 1.00 95.81 94 HIS A CA 1
ATOM 788 C C . HIS A 1 94 ? 15.880 -3.485 -9.310 1.00 95.81 94 HIS A C 1
ATOM 790 O O . HIS A 1 94 ? 16.976 -3.099 -9.706 1.00 95.81 94 HIS A O 1
ATOM 796 N N . ARG A 1 95 ? 15.437 -4.725 -9.546 1.00 95.19 95 ARG A N 1
ATOM 797 C CA . ARG A 1 95 ? 16.208 -5.711 -10.322 1.00 95.19 95 ARG A CA 1
ATOM 798 C C . ARG A 1 95 ? 16.313 -5.384 -11.811 1.00 95.19 95 ARG A C 1
ATOM 800 O O . ARG A 1 95 ? 17.287 -5.784 -12.436 1.00 95.19 95 ARG A O 1
ATOM 807 N N . ASN A 1 96 ? 15.321 -4.692 -12.366 1.00 96.44 96 ASN A N 1
ATOM 808 C CA . ASN A 1 96 ? 15.187 -4.439 -13.800 1.00 96.44 96 ASN A CA 1
ATOM 809 C C . ASN A 1 96 ? 15.369 -2.958 -14.167 1.00 96.44 96 ASN A C 1
ATOM 811 O O . ASN A 1 96 ? 15.215 -2.614 -15.329 1.00 96.44 96 ASN A O 1
ATOM 815 N N . PHE A 1 97 ? 15.715 -2.089 -13.214 1.00 94.31 97 PHE A N 1
ATOM 816 C CA . PHE A 1 97 ? 15.725 -0.627 -13.351 1.00 94.31 97 PHE A CA 1
ATOM 817 C C . PHE A 1 97 ? 16.445 -0.124 -14.613 1.00 94.31 97 PHE A C 1
ATOM 819 O O . PHE A 1 97 ? 15.991 0.801 -15.284 1.00 94.31 97 PHE A O 1
ATOM 826 N N . LEU A 1 98 ? 17.567 -0.754 -14.974 1.00 95.19 98 LEU A N 1
ATOM 827 C CA . LEU A 1 98 ? 18.356 -0.372 -16.150 1.00 95.19 98 LEU A CA 1
ATOM 828 C C . LEU A 1 98 ? 17.758 -0.866 -17.481 1.00 95.19 98 LEU A C 1
ATOM 830 O O . LEU A 1 98 ? 18.077 -0.316 -18.532 1.00 95.19 98 LEU A O 1
ATOM 834 N N . ASP A 1 99 ? 16.874 -1.865 -17.450 1.00 96.44 99 ASP A N 1
ATOM 835 C CA . ASP A 1 99 ? 16.211 -2.456 -18.613 1.00 96.44 99 ASP A CA 1
ATOM 836 C C . ASP A 1 99 ? 14.699 -2.183 -18.571 1.00 96.44 99 ASP A C 1
ATOM 838 O O . ASP A 1 99 ? 13.884 -2.968 -18.080 1.00 96.44 99 ASP A O 1
ATOM 842 N N . GLN A 1 100 ? 14.317 -1.054 -19.164 1.00 95.81 100 GLN A N 1
ATOM 843 C CA . GLN A 1 100 ? 12.937 -0.565 -19.202 1.00 95.81 100 GLN A CA 1
ATOM 844 C C . GLN A 1 100 ? 11.966 -1.489 -19.962 1.00 95.81 100 GLN A C 1
ATOM 846 O O . GLN A 1 100 ? 10.750 -1.316 -19.859 1.00 95.81 100 GLN A O 1
ATOM 851 N N . SER A 1 101 ? 12.469 -2.484 -20.706 1.00 94.81 101 SER A N 1
ATOM 852 C CA . SER A 1 101 ? 11.620 -3.506 -21.329 1.00 94.81 101 SER A CA 1
ATOM 853 C C . SER A 1 101 ? 11.089 -4.535 -20.320 1.00 94.81 101 SER A C 1
ATOM 855 O O . SER A 1 101 ? 10.068 -5.170 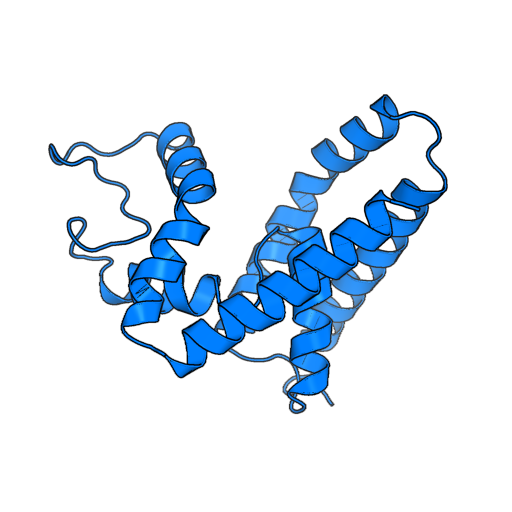-20.582 1.00 94.81 101 SER A O 1
ATOM 857 N N . LYS A 1 102 ? 11.750 -4.664 -19.160 1.00 95.69 102 LYS A N 1
ATOM 858 C CA . LYS A 1 102 ? 11.433 -5.619 -18.083 1.00 95.69 102 LYS A CA 1
ATOM 859 C C . LYS A 1 102 ? 10.970 -4.957 -16.783 1.00 95.69 102 LYS A C 1
ATOM 861 O O . LYS A 1 102 ? 10.487 -5.653 -15.896 1.00 95.69 102 LYS A O 1
ATOM 866 N N . ASP A 1 103 ? 11.172 -3.652 -16.642 1.00 97.31 103 ASP A N 1
ATOM 867 C CA . ASP A 1 103 ? 10.864 -2.903 -15.425 1.00 97.31 103 ASP A CA 1
ATOM 868 C C . ASP A 1 103 ? 9.347 -2.727 -15.217 1.00 97.31 103 ASP A C 1
ATOM 870 O O . ASP A 1 103 ? 8.651 -2.103 -16.023 1.00 97.31 103 ASP A O 1
ATOM 874 N N . GLU A 1 104 ? 8.833 -3.250 -14.102 1.00 97.06 104 GLU A N 1
ATOM 875 C CA . GLU A 1 104 ? 7.416 -3.132 -13.735 1.00 97.06 104 GLU A CA 1
ATOM 876 C C . GLU A 1 104 ? 7.008 -1.701 -13.352 1.00 97.06 104 GLU A C 1
ATOM 878 O O . GLU A 1 104 ? 5.832 -1.350 -13.416 1.00 97.06 104 GLU A O 1
ATOM 883 N N . SER A 1 105 ? 7.970 -0.840 -13.030 1.00 96.81 105 SER A N 1
ATOM 884 C CA . SER A 1 105 ? 7.781 0.595 -12.821 1.00 96.81 105 SER A CA 1
ATOM 885 C C . SER A 1 105 ? 8.563 1.408 -13.857 1.00 96.81 105 SER A C 1
ATOM 887 O O . SER A 1 105 ? 9.139 2.447 -13.537 1.00 96.81 105 SER A O 1
ATOM 889 N N . ARG A 1 106 ? 8.596 0.933 -15.111 1.00 96.62 106 ARG A N 1
ATOM 890 C CA . ARG A 1 106 ? 9.256 1.630 -16.222 1.00 96.62 106 ARG A CA 1
ATOM 891 C C . ARG A 1 106 ? 8.746 3.062 -16.403 1.00 96.62 106 ARG A C 1
ATOM 893 O O . ARG A 1 106 ? 7.543 3.313 -16.350 1.00 96.62 106 ARG A O 1
ATOM 900 N N . TRP A 1 107 ? 9.650 3.982 -16.724 1.00 96.19 107 TRP A N 1
ATOM 901 C CA . TRP A 1 107 ? 9.349 5.376 -17.075 1.00 96.19 107 TRP A CA 1
ATOM 902 C C . TRP A 1 107 ? 9.388 5.646 -18.584 1.00 96.19 107 TRP A C 1
ATOM 904 O O . TRP A 1 107 ? 9.095 6.761 -19.021 1.00 96.19 107 TRP A O 1
ATOM 914 N N . LYS A 1 108 ? 9.746 4.646 -19.400 1.00 96.75 108 LYS A N 1
ATOM 915 C CA . LYS A 1 108 ? 9.729 4.736 -20.868 1.00 96.75 108 LYS A CA 1
ATOM 916 C C . LYS A 1 108 ? 8.533 3.999 -21.468 1.00 96.75 108 LYS A C 1
ATOM 918 O O . LYS A 1 108 ? 8.135 2.933 -20.999 1.00 96.75 108 LYS A O 1
ATOM 923 N N . ARG A 1 109 ? 7.988 4.557 -22.549 1.00 95.50 109 ARG A N 1
ATOM 924 C CA . ARG A 1 109 ? 7.007 3.897 -23.421 1.00 95.50 109 ARG A CA 1
ATOM 925 C C . ARG A 1 109 ? 7.688 2.835 -24.288 1.00 95.50 109 ARG A C 1
ATOM 927 O O . ARG A 1 109 ? 8.911 2.788 -24.391 1.00 95.50 109 ARG A O 1
ATOM 934 N N . ALA A 1 110 ? 6.884 2.017 -24.970 1.00 93.31 110 ALA A N 1
ATOM 935 C CA . ALA A 1 110 ? 7.382 0.975 -25.873 1.00 93.31 110 ALA A CA 1
ATOM 936 C C . ALA A 1 110 ? 8.250 1.525 -27.023 1.00 93.31 110 ALA A C 1
ATOM 938 O O . ALA A 1 110 ? 9.185 0.861 -27.451 1.00 93.31 110 ALA A O 1
ATOM 939 N N . ASN A 1 111 ? 7.986 2.754 -27.479 1.00 94.94 111 ASN A N 1
ATOM 940 C CA . ASN A 1 111 ? 8.796 3.444 -28.489 1.00 94.94 111 ASN A CA 1
ATOM 941 C C . ASN A 1 111 ? 10.056 4.131 -27.916 1.00 94.94 111 ASN A C 1
ATOM 943 O O . ASN A 1 111 ? 10.722 4.875 -28.626 1.00 94.94 111 ASN A O 1
ATOM 947 N N . GLY A 1 112 ? 10.363 3.937 -26.629 1.00 94.50 112 GLY A N 1
ATOM 948 C CA . GLY A 1 112 ? 11.537 4.498 -25.959 1.00 94.50 112 GLY A CA 1
ATOM 949 C C . GLY A 1 112 ? 11.372 5.920 -25.412 1.00 94.50 112 GLY A C 1
ATOM 950 O O . GLY A 1 112 ? 12.225 6.358 -24.639 1.00 94.50 112 GLY A O 1
ATOM 951 N N . ALA A 1 113 ? 10.286 6.629 -25.740 1.00 96.88 113 ALA A N 1
ATOM 952 C CA . ALA A 1 113 ? 10.044 7.978 -25.232 1.00 96.88 113 ALA A CA 1
ATOM 953 C C . ALA A 1 113 ? 9.715 7.971 -23.729 1.00 96.88 113 ALA A C 1
ATOM 955 O O . ALA A 1 113 ? 8.958 7.122 -23.254 1.00 96.88 113 ALA A O 1
ATOM 956 N N . THR A 1 114 ? 10.231 8.951 -22.988 1.00 97.88 114 THR A N 1
ATOM 957 C CA . THR A 1 114 ? 9.949 9.124 -21.555 1.00 97.88 114 THR A CA 1
ATOM 958 C C . THR A 1 114 ? 8.499 9.566 -21.330 1.00 97.88 114 THR A C 1
ATOM 960 O O . THR A 1 114 ? 7.976 10.413 -22.061 1.00 97.88 114 THR A O 1
ATOM 963 N N . MET A 1 115 ? 7.837 8.972 -20.337 1.00 98.12 115 MET A N 1
ATOM 964 C CA . MET A 1 115 ? 6.507 9.387 -19.885 1.00 98.12 115 MET A CA 1
ATOM 965 C C . MET A 1 115 ? 6.585 10.685 -19.080 1.00 98.12 115 MET A C 1
ATOM 967 O O . MET A 1 115 ? 7.565 10.939 -18.379 1.00 98.12 115 MET A O 1
ATOM 971 N N . GLY A 1 116 ? 5.534 11.502 -19.157 1.00 98.06 116 GLY A N 1
ATOM 972 C CA . GLY A 1 116 ? 5.389 12.647 -18.254 1.00 98.06 116 GLY A CA 1
ATOM 973 C C . GLY A 1 116 ? 5.105 12.191 -16.819 1.00 98.06 116 GLY A C 1
ATOM 974 O O . GLY A 1 116 ? 4.692 11.056 -16.596 1.00 98.06 116 GLY A O 1
ATOM 975 N N . MET A 1 117 ? 5.268 13.084 -15.838 1.00 97.00 117 MET A N 1
ATOM 976 C CA . MET A 1 117 ? 5.054 12.748 -14.420 1.00 97.00 117 MET A CA 1
ATOM 977 C C . MET A 1 117 ? 3.636 12.222 -14.147 1.00 97.00 117 MET A C 1
ATOM 979 O O . MET A 1 117 ? 3.489 11.171 -13.531 1.00 97.00 117 MET A O 1
ATOM 983 N N . LEU A 1 118 ? 2.598 12.898 -14.652 1.00 97.44 118 LEU A N 1
ATOM 984 C CA . LEU A 1 118 ? 1.207 12.475 -14.439 1.00 97.44 118 LEU A CA 1
ATOM 985 C C . LEU A 1 118 ? 0.907 11.128 -15.101 1.00 97.44 118 LEU A C 1
ATOM 987 O O . LEU A 1 118 ? 0.295 10.260 -14.488 1.00 97.44 118 LEU A O 1
ATOM 991 N N . GLU A 1 119 ? 1.374 10.942 -16.335 1.00 97.81 119 GLU A N 1
ATOM 992 C CA . GLU A 1 119 ? 1.222 9.683 -17.062 1.00 97.81 119 GLU A CA 1
ATOM 993 C C . GLU A 1 119 ? 1.912 8.535 -16.327 1.00 97.81 119 GLU A C 1
ATOM 995 O O . GLU A 1 119 ? 1.298 7.493 -16.126 1.00 97.81 119 GLU A O 1
ATOM 1000 N N . TYR A 1 120 ? 3.158 8.730 -15.888 1.00 97.62 120 TYR A N 1
ATOM 1001 C CA . TYR A 1 120 ? 3.902 7.735 -15.125 1.00 97.62 120 TYR A CA 1
ATOM 1002 C C . TYR A 1 120 ? 3.186 7.382 -13.817 1.00 97.62 120 TYR A C 1
ATOM 1004 O O . TYR A 1 120 ? 2.947 6.205 -13.550 1.00 97.62 120 TYR A O 1
ATOM 1012 N N . THR A 1 121 ? 2.783 8.391 -13.040 1.00 95.25 121 THR A N 1
ATOM 1013 C CA . THR A 1 121 ? 2.074 8.201 -11.769 1.00 95.25 121 THR A CA 1
ATOM 1014 C C . THR A 1 121 ? 0.785 7.410 -11.967 1.00 95.25 121 THR A C 1
ATOM 1016 O O . THR A 1 121 ? 0.569 6.415 -11.276 1.00 95.25 121 THR A O 1
ATOM 1019 N N . LEU A 1 122 ? -0.050 7.795 -12.937 1.00 96.94 122 LEU A N 1
ATOM 1020 C CA . LEU A 1 122 ? -1.296 7.087 -13.233 1.00 96.94 122 LEU A CA 1
ATOM 1021 C C . LEU A 1 122 ? -1.034 5.677 -13.771 1.00 96.94 122 LEU A C 1
ATOM 1023 O O . LEU A 1 122 ? -1.710 4.733 -13.366 1.00 96.94 122 LEU A O 1
ATOM 1027 N N . ASN A 1 123 ? -0.032 5.507 -14.640 1.00 97.38 123 ASN A N 1
ATOM 1028 C CA . ASN A 1 123 ? 0.338 4.202 -15.175 1.00 97.38 123 ASN A CA 1
ATOM 1029 C C . ASN A 1 123 ? 0.710 3.237 -14.050 1.00 97.38 123 ASN A C 1
ATOM 1031 O O . ASN A 1 123 ? 0.155 2.142 -13.982 1.00 97.38 123 ASN A O 1
ATOM 1035 N N . VAL A 1 124 ? 1.613 3.644 -13.156 1.00 96.25 124 VAL A N 1
ATOM 1036 C CA . VAL A 1 124 ? 2.054 2.816 -12.029 1.00 96.25 124 VAL A CA 1
ATOM 1037 C C . VAL A 1 124 ? 0.899 2.566 -11.062 1.00 96.25 124 VAL A C 1
ATOM 1039 O O . VAL A 1 124 ? 0.661 1.413 -10.712 1.00 96.25 124 VAL A O 1
ATOM 1042 N N . ALA A 1 125 ? 0.126 3.594 -10.696 1.00 94.44 125 ALA A N 1
ATOM 1043 C CA . ALA A 1 125 ? -1.015 3.446 -9.791 1.00 94.44 125 ALA A CA 1
ATOM 1044 C C . ALA A 1 125 ? -2.037 2.410 -10.293 1.00 94.44 125 ALA A C 1
ATOM 1046 O O . ALA A 1 125 ? -2.487 1.563 -9.524 1.00 94.44 125 ALA A O 1
ATOM 1047 N N . LEU A 1 126 ? -2.355 2.423 -11.592 1.00 96.75 126 LEU A N 1
ATOM 1048 C CA . LEU A 1 126 ? -3.336 1.512 -12.193 1.00 96.75 126 LEU A CA 1
ATOM 1049 C C . LEU A 1 126 ? -2.795 0.099 -12.447 1.00 96.75 126 LEU A C 1
ATOM 1051 O O . LEU A 1 126 ? -3.571 -0.848 -12.562 1.00 96.75 126 LEU A O 1
ATOM 1055 N N . THR A 1 127 ? -1.476 -0.065 -12.572 1.00 97.56 127 THR A N 1
ATOM 1056 C CA . THR A 1 127 ? -0.877 -1.332 -13.026 1.00 97.56 127 THR A CA 1
ATOM 1057 C C . THR A 1 127 ? -0.035 -2.048 -11.973 1.00 97.56 127 THR A C 1
ATOM 1059 O O . THR A 1 127 ? 0.308 -3.211 -12.185 1.00 97.56 127 THR A O 1
ATOM 1062 N N . ALA A 1 128 ? 0.247 -1.431 -10.821 1.00 97.69 128 ALA A N 1
ATOM 1063 C CA . ALA A 1 128 ? 1.117 -2.014 -9.799 1.00 97.69 128 ALA A CA 1
ATOM 1064 C C . ALA A 1 128 ? 0.639 -3.390 -9.308 1.00 97.69 128 ALA A C 1
ATOM 1066 O O . ALA A 1 128 ? 1.437 -4.322 -9.209 1.00 97.69 128 ALA A O 1
ATOM 1067 N N . TYR A 1 129 ? -0.664 -3.546 -9.051 1.00 98.25 129 TYR A N 1
ATOM 1068 C CA . TYR A 1 129 ? -1.262 -4.818 -8.628 1.00 98.25 129 TYR A CA 1
ATOM 1069 C C . TYR A 1 129 ? -1.126 -5.930 -9.678 1.00 98.25 129 TYR A C 1
ATOM 1071 O O . TYR A 1 129 ? -0.548 -6.974 -9.354 1.00 98.25 129 TYR A O 1
ATOM 1079 N N . PRO A 1 130 ? -1.609 -5.760 -10.928 1.00 98.25 130 PRO A N 1
ATOM 1080 C CA . PRO A 1 130 ? -1.465 -6.808 -11.932 1.00 98.25 130 PRO A CA 1
ATOM 1081 C C . PRO A 1 130 ? 0.005 -7.111 -12.245 1.00 98.25 130 PRO A C 1
ATOM 1083 O O . PRO A 1 130 ? 0.356 -8.282 -12.366 1.00 98.25 130 PRO A O 1
ATOM 1086 N N . ARG A 1 131 ? 0.884 -6.104 -12.303 1.00 98.38 131 ARG A N 1
ATOM 1087 C CA . ARG A 1 131 ? 2.329 -6.300 -12.512 1.00 98.38 131 ARG A CA 1
ATOM 1088 C C . ARG A 1 131 ? 2.987 -7.063 -11.361 1.00 98.38 131 ARG A C 1
ATOM 1090 O O . ARG A 1 131 ? 3.657 -8.069 -11.589 1.00 98.38 131 ARG A O 1
ATOM 1097 N N . GLY A 1 132 ? 2.709 -6.676 -10.115 1.00 98.31 132 GLY A N 1
ATOM 1098 C CA . GLY A 1 132 ? 3.160 -7.396 -8.922 1.00 98.31 132 GLY A CA 1
ATOM 1099 C C . GLY A 1 132 ? 2.696 -8.857 -8.909 1.00 98.31 132 GLY A C 1
ATOM 1100 O O . GLY A 1 132 ? 3.491 -9.757 -8.636 1.00 98.31 132 GLY A O 1
ATOM 1101 N N . TYR A 1 133 ? 1.444 -9.114 -9.305 1.00 98.56 133 TYR A N 1
ATOM 1102 C CA . TYR A 1 133 ? 0.918 -10.471 -9.467 1.00 98.56 133 TYR A CA 1
ATOM 1103 C C . TYR A 1 133 ? 1.703 -11.277 -10.516 1.00 98.56 133 TYR A C 1
ATOM 1105 O O . TYR A 1 133 ? 2.026 -12.441 -10.274 1.00 98.56 133 TYR A O 1
ATOM 1113 N N . GLN A 1 134 ? 2.030 -10.685 -11.675 1.00 98.50 134 GLN A N 1
ATOM 1114 C CA . GLN A 1 134 ? 2.819 -11.371 -12.708 1.00 98.50 134 GLN A CA 1
ATOM 1115 C C . GLN A 1 134 ? 4.226 -11.713 -12.215 1.00 98.50 134 GLN A C 1
ATOM 1117 O O . GLN A 1 134 ? 4.673 -12.847 -12.405 1.00 98.50 134 GLN A O 1
ATOM 1122 N N . VAL A 1 135 ? 4.904 -10.784 -11.531 1.00 98.44 135 VAL A N 1
ATOM 1123 C CA . VAL A 1 135 ? 6.219 -11.054 -10.930 1.00 98.44 135 VAL A CA 1
ATOM 1124 C C . VAL A 1 135 ? 6.128 -12.207 -9.939 1.00 98.44 135 VAL A C 1
ATOM 1126 O O . VAL A 1 135 ? 6.945 -13.130 -9.982 1.00 98.44 135 VAL A O 1
ATOM 1129 N N . GLY A 1 136 ? 5.117 -12.204 -9.071 1.00 98.31 136 GLY A N 1
ATOM 1130 C CA . GLY A 1 136 ? 4.978 -13.215 -8.032 1.00 98.31 136 GLY A CA 1
ATOM 1131 C C . GLY A 1 136 ? 4.684 -14.628 -8.542 1.00 98.31 136 GLY A C 1
ATOM 1132 O O . GLY A 1 136 ? 4.976 -15.583 -7.823 1.00 98.31 136 GLY A O 1
ATOM 1133 N N . LYS A 1 137 ? 4.275 -14.824 -9.805 1.00 98.25 137 LYS A N 1
ATOM 1134 C CA . LYS A 1 137 ? 4.258 -16.168 -10.425 1.00 98.25 137 LYS A CA 1
ATOM 1135 C C . LYS A 1 137 ? 5.624 -16.868 -10.366 1.00 98.25 137 LYS A C 1
ATOM 1137 O O . LYS A 1 137 ? 5.675 -18.090 -10.292 1.00 98.25 137 LYS A O 1
ATOM 1142 N N . LYS A 1 138 ? 6.725 -16.105 -10.339 1.00 98.06 138 LYS A N 1
ATOM 1143 C CA . LYS A 1 138 ? 8.099 -16.615 -10.169 1.00 98.06 138 LYS A CA 1
ATOM 1144 C C . LYS A 1 138 ? 8.513 -16.782 -8.697 1.00 98.06 138 LYS A C 1
ATOM 1146 O O . LYS A 1 138 ? 9.566 -17.350 -8.425 1.00 98.06 138 LYS A O 1
ATOM 1151 N N . TYR A 1 139 ? 7.699 -16.314 -7.745 1.00 98.19 139 TYR A N 1
ATOM 1152 C CA . TYR A 1 139 ? 7.964 -16.339 -6.299 1.00 98.19 139 TYR A CA 1
ATOM 1153 C C . TYR A 1 139 ? 6.747 -16.861 -5.506 1.00 98.19 139 TYR A C 1
ATOM 1155 O O . TYR A 1 139 ? 6.106 -16.097 -4.774 1.00 98.19 139 TYR A O 1
ATOM 1163 N N . PRO A 1 140 ? 6.433 -18.171 -5.581 1.00 97.81 140 PRO A N 1
ATOM 1164 C CA . PRO A 1 140 ? 5.166 -18.725 -5.090 1.00 97.81 140 PRO A CA 1
ATOM 1165 C C . PRO A 1 140 ? 4.855 -18.424 -3.617 1.00 97.81 140 PRO A C 1
ATOM 1167 O O . PRO A 1 140 ? 3.707 -18.169 -3.257 1.00 97.81 140 PRO A O 1
ATOM 1170 N N . LYS A 1 141 ? 5.876 -18.398 -2.749 1.00 98.00 141 LYS A N 1
ATOM 1171 C CA . LYS A 1 141 ? 5.703 -18.078 -1.323 1.00 98.00 141 LYS A CA 1
ATOM 1172 C C . LYS A 1 141 ? 5.235 -16.636 -1.104 1.00 98.00 141 LYS A C 1
ATOM 1174 O O . LYS A 1 141 ? 4.314 -16.408 -0.321 1.00 98.00 141 LYS A O 1
ATOM 1179 N N . LEU A 1 142 ? 5.862 -15.678 -1.789 1.00 97.88 142 LEU A N 1
ATOM 1180 C CA . LEU A 1 142 ? 5.510 -14.260 -1.691 1.00 97.88 142 LEU A CA 1
ATOM 1181 C C . LEU A 1 142 ? 4.141 -13.999 -2.321 1.00 97.88 142 LEU A C 1
ATOM 1183 O O . LEU A 1 142 ? 3.336 -13.283 -1.730 1.00 97.88 142 LEU A O 1
ATOM 1187 N N . GLN A 1 143 ? 3.859 -14.650 -3.452 1.00 98.44 143 GLN A N 1
ATOM 1188 C CA . GLN A 1 143 ? 2.576 -14.590 -4.148 1.00 98.44 143 GLN A CA 1
ATOM 1189 C C . GLN A 1 143 ? 1.425 -15.104 -3.288 1.00 98.44 143 GLN A C 1
ATOM 1191 O O . GLN A 1 143 ? 0.392 -14.450 -3.184 1.00 98.44 143 GLN A O 1
ATOM 1196 N N . LYS A 1 144 ? 1.605 -16.251 -2.621 1.00 98.38 144 LYS A N 1
ATOM 1197 C CA . LYS A 1 144 ? 0.595 -16.794 -1.707 1.00 98.38 144 LYS A CA 1
ATOM 1198 C C . LYS A 1 144 ? 0.259 -15.794 -0.603 1.00 98.38 144 LYS A C 1
ATOM 1200 O O . LYS A 1 144 ? -0.910 -15.584 -0.309 1.00 98.38 144 LYS A O 1
ATOM 1205 N N . GLN A 1 145 ? 1.269 -15.169 -0.003 1.00 97.88 145 GLN A N 1
ATOM 1206 C CA . GLN A 1 145 ? 1.062 -14.157 1.034 1.00 97.88 145 GLN A CA 1
ATOM 1207 C C . GLN A 1 145 ? 0.377 -12.901 0.483 1.00 97.88 145 GLN A C 1
ATOM 1209 O O . GLN A 1 145 ? -0.564 -12.423 1.106 1.00 97.88 145 GLN A O 1
ATOM 1214 N N . PHE A 1 146 ? 0.799 -12.411 -0.685 1.00 98.44 146 PHE A N 1
ATOM 1215 C CA . PHE A 1 146 ? 0.170 -11.274 -1.359 1.00 98.44 146 PHE A CA 1
ATOM 1216 C C . PHE A 1 146 ? -1.326 -11.511 -1.594 1.00 98.44 146 PHE A C 1
ATOM 1218 O O . PHE A 1 146 ? -2.145 -10.680 -1.212 1.00 98.44 146 PHE A O 1
ATOM 1225 N N . ILE A 1 147 ? -1.689 -12.678 -2.134 1.00 98.56 147 ILE A N 1
ATOM 1226 C CA . ILE A 1 147 ? -3.088 -13.036 -2.392 1.00 98.56 147 ILE A CA 1
ATOM 1227 C C . ILE A 1 147 ? -3.861 -13.200 -1.081 1.00 98.56 147 ILE A C 1
ATOM 1229 O O . ILE A 1 147 ? -4.897 -12.574 -0.907 1.00 98.56 147 ILE A O 1
ATOM 1233 N N . VAL A 1 148 ? -3.374 -14.020 -0.144 1.00 98.38 148 VAL A N 1
ATOM 1234 C CA . VAL A 1 148 ? -4.120 -14.339 1.085 1.00 98.38 148 VAL A CA 1
ATOM 1235 C C . VAL A 1 148 ? -4.340 -13.096 1.943 1.00 98.38 148 VAL A C 1
ATOM 1237 O O . VAL A 1 148 ? -5.470 -12.820 2.333 1.00 98.38 148 VAL A O 1
ATOM 1240 N N . TYR A 1 149 ? -3.290 -12.322 2.223 1.00 97.94 149 TYR A N 1
ATOM 1241 C CA . TYR A 1 149 ? -3.436 -11.117 3.042 1.00 97.94 149 TYR A CA 1
ATOM 1242 C C . TYR A 1 149 ? -4.126 -9.977 2.286 1.00 97.94 149 TYR A C 1
ATOM 1244 O O . TYR A 1 149 ? -4.815 -9.173 2.913 1.00 97.94 149 TYR A O 1
ATOM 1252 N N . GLY A 1 150 ? -4.016 -9.936 0.953 1.00 97.81 150 GLY A N 1
ATOM 1253 C CA . GLY A 1 150 ? -4.820 -9.048 0.115 1.00 97.81 150 GLY A CA 1
ATOM 1254 C C . GLY A 1 150 ? -6.315 -9.350 0.227 1.00 97.81 150 GLY A C 1
ATOM 1255 O O . GLY A 1 150 ? -7.096 -8.443 0.492 1.00 97.81 150 GLY A O 1
ATOM 1256 N N . LEU A 1 151 ? -6.711 -10.624 0.129 1.00 98.38 151 LEU A N 1
ATOM 1257 C CA . LEU A 1 151 ? -8.101 -11.058 0.304 1.00 98.38 151 LEU A CA 1
ATOM 1258 C C . LEU A 1 151 ? -8.620 -10.797 1.721 1.00 98.38 151 LEU A C 1
ATOM 1260 O O . LEU A 1 151 ? -9.743 -10.330 1.870 1.00 98.38 151 LEU A O 1
ATOM 1264 N N . ILE A 1 152 ? -7.808 -11.043 2.756 1.00 98.00 152 ILE A N 1
ATOM 1265 C CA . ILE A 1 152 ? -8.174 -10.709 4.143 1.00 98.00 152 ILE A CA 1
ATOM 1266 C C . ILE A 1 152 ? -8.401 -9.200 4.288 1.00 98.00 152 ILE A C 1
ATOM 1268 O O . ILE A 1 152 ? -9.413 -8.788 4.844 1.00 98.00 152 ILE A O 1
ATOM 1272 N N . THR A 1 153 ? -7.492 -8.375 3.762 1.00 97.56 153 THR A N 1
ATOM 1273 C CA . THR A 1 153 ? -7.627 -6.909 3.798 1.00 97.56 153 THR A CA 1
ATOM 1274 C C . THR A 1 153 ? -8.891 -6.458 3.073 1.00 97.56 153 THR A C 1
ATOM 1276 O O . THR A 1 153 ? -9.644 -5.649 3.605 1.00 97.56 153 THR A O 1
ATOM 1279 N N . PHE A 1 154 ? -9.154 -7.015 1.888 1.00 97.12 154 PHE A N 1
ATOM 1280 C CA . PHE A 1 154 ? -10.352 -6.716 1.113 1.00 97.12 154 PHE A CA 1
ATOM 1281 C C . PHE A 1 154 ? -11.633 -7.119 1.855 1.00 97.12 154 PHE A C 1
ATOM 1283 O O . PHE A 1 154 ? -12.580 -6.339 1.898 1.00 97.12 154 PHE A O 1
ATOM 1290 N N . ALA A 1 155 ? -11.656 -8.296 2.487 1.00 97.81 155 ALA A N 1
ATOM 1291 C CA . ALA A 1 155 ? -12.792 -8.753 3.283 1.00 97.81 155 ALA A CA 1
ATOM 1292 C C . ALA A 1 155 ? -13.048 -7.836 4.488 1.00 97.81 155 ALA A C 1
ATOM 1294 O O . ALA A 1 155 ? -14.182 -7.429 4.709 1.00 97.81 155 ALA A O 1
ATOM 1295 N N . LEU A 1 156 ? -11.998 -7.452 5.223 1.00 96.19 156 LEU A N 1
ATOM 1296 C CA . LEU A 1 156 ? -12.113 -6.517 6.346 1.00 96.19 156 LEU A CA 1
ATOM 1297 C C . LEU A 1 156 ? -12.629 -5.146 5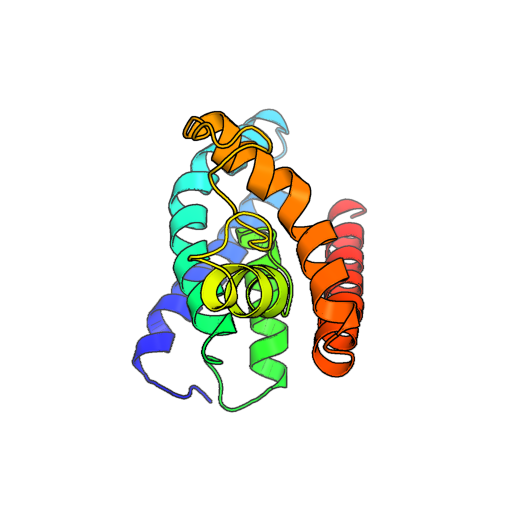.896 1.00 96.19 156 LEU A C 1
ATOM 1299 O O . LEU A 1 156 ? -13.520 -4.597 6.538 1.00 96.19 156 LEU A O 1
ATOM 1303 N N . LEU A 1 157 ? -12.111 -4.615 4.783 1.00 95.06 157 LEU A N 1
ATOM 1304 C CA . LEU A 1 157 ? -12.587 -3.357 4.207 1.00 95.06 157 LEU A CA 1
ATOM 1305 C C . LEU A 1 157 ? -14.052 -3.460 3.766 1.00 95.06 157 LEU A C 1
ATOM 1307 O O . LEU A 1 157 ? -14.837 -2.572 4.063 1.00 95.06 157 LEU A O 1
ATOM 1311 N N . THR A 1 158 ? -14.439 -4.569 3.132 1.00 96.31 158 THR A N 1
ATOM 1312 C CA . THR A 1 158 ? -15.834 -4.822 2.741 1.00 96.31 158 THR A CA 1
ATOM 1313 C C . THR A 1 158 ? -16.753 -4.819 3.960 1.00 96.31 158 THR A C 1
ATOM 1315 O O . THR A 1 158 ? -17.784 -4.157 3.941 1.00 96.31 158 THR A O 1
ATOM 1318 N N . THR A 1 159 ? -16.363 -5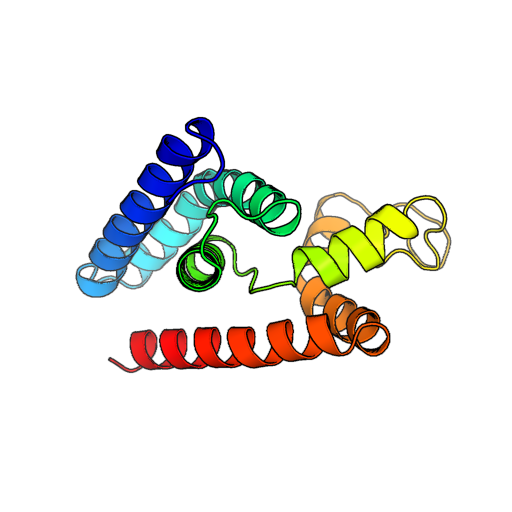.489 5.048 1.00 95.69 159 THR A N 1
ATOM 1319 C CA . THR A 1 159 ? -17.123 -5.473 6.306 1.00 95.69 159 THR A CA 1
ATOM 1320 C C . THR A 1 159 ? -17.234 -4.066 6.893 1.00 95.69 159 THR A C 1
ATOM 1322 O O . THR A 1 159 ? -18.306 -3.691 7.349 1.00 95.69 159 THR A O 1
ATOM 1325 N N . LEU A 1 160 ? -16.159 -3.269 6.852 1.00 91.88 160 LEU A N 1
ATOM 1326 C CA . LEU A 1 160 ? -16.174 -1.865 7.288 1.00 91.88 160 LEU A CA 1
ATOM 1327 C C . LEU A 1 160 ? -17.125 -0.999 6.444 1.00 91.88 160 LEU A C 1
ATOM 1329 O O . LEU A 1 160 ? -17.695 -0.043 6.961 1.00 91.88 160 LEU A O 1
ATOM 1333 N N . THR A 1 161 ? -17.285 -1.311 5.155 1.00 90.62 161 THR A N 1
ATOM 1334 C CA . THR A 1 161 ? -18.143 -0.559 4.222 1.00 90.62 161 THR A CA 1
ATOM 1335 C C . THR A 1 161 ? -19.609 -0.987 4.235 1.00 90.62 161 THR A C 1
ATOM 1337 O O . THR A 1 161 ? -20.467 -0.182 3.899 1.00 90.62 161 THR A O 1
ATOM 1340 N N . LEU A 1 162 ? -19.908 -2.231 4.613 1.00 92.44 162 LEU A N 1
ATOM 1341 C CA . LEU A 1 162 ? -21.280 -2.750 4.698 1.00 92.44 162 LEU A CA 1
ATOM 1342 C C . LEU A 1 162 ? -21.948 -2.544 6.071 1.00 92.44 162 LEU A C 1
ATOM 1344 O O . LEU A 1 162 ? -23.095 -2.961 6.229 1.00 92.44 162 LEU A O 1
ATOM 1348 N N . TYR A 1 163 ? -21.233 -1.969 7.043 1.00 81.62 163 TYR A N 1
ATOM 1349 C CA . TYR A 1 163 ? -21.778 -1.537 8.337 1.00 81.62 163 TYR A CA 1
ATOM 1350 C C . TYR A 1 163 ? -22.797 -0.407 8.152 1.00 81.62 163 TYR A C 1
ATOM 1352 O O . TYR A 1 163 ? -23.883 -0.509 8.764 1.00 81.62 163 TYR A O 1
#

Organism: NCBI:txid652676

pLDDT: mean 96.42, std 2.08, range [81.62, 98.56]

Sequence (163 aa):
MFKTSADKKPVFIILLFTVVDFIAYFYLESTWLLALYWLLMMIPKGLISAWNHHHQHSHVFKSNVLNRILEFFYALHTGVTTNLWVLHHNLGHHRNFLDQSKDESRWKRANGATMGMLEYTLNVALTAYPRGYQVGKKYPKLQKQFIVYGLITFALLTTLTLY

InterPro domains:
  IPR005804 Fatty acid desaturase domain [PF00487] (30-159)

Foldseek 3Di:
DFPDPVCPVLLVVLVVVVVVLVCLLPPVPDPVVNVVVLVVLLVVLVVNVVVLLVCLVPPGHPDPVVSLVSQLSNCVSHVDHQCLCVQQPVQQAPVCVVPLVRHSLRQADPVRDGDDPVRSVVSCVVRSVVNSLVSCVVVVVSNVRRVVSVVVSVVVVVVSVVD

Radius of gyration: 17.07 Å; chains: 1; bounding box: 41×35×49 Å

Secondary structure (DSSP, 8-state):
-BSSGGGHHHHHHHHHHHHHHHHHHHH---HHHHHHHHHHHHHHHHHHHHHHHHHHHS-SBSSHHHHHHHHHHHHHHHS--TTHIIIIIIIIIITTTT-TTT-TT--B-TTSPBPPHHHHHHHHHHHHHHHHHHHHTT-HHHHHHHHHHHHHHHHHHHHHH--